Protein AF-A0A5N5SX66-F1 (afdb_monomer)

Radius of gyration: 13.54 Å; Cα contacts (8 Å, |Δi|>4): 116; chains: 1; bounding box: 33×29×36 Å

Sequence (108 aa):
LREGANLNLADKDGDTPLHEALRHHTLSQLRQLQDMQDVGKYYSQIQLLMGLGSQGVDKKSPASIACLLAAHGADLNIKNKKGQTPLDLCPDPNLCKTLNKCYKDKSM

Foldseek 3Di:
DDDPPPQCDQDPQGAGLLLVLLLLLVVQVVVVVPDHPDSVVVVVVSCVVSVVDDDDPPVCGSLNVNLVSLLVQRDQCRATNVRDGSLNSHPDPVSSVSSVVSNVVNVD

Mean predicted aligned error: 10.04 Å

Solvent-accessible surface area (backbone atoms only — not comparable to full-atom values): 6196 Å² total; per-residue (Å²): 139,76,89,78,81,65,52,68,51,53,51,98,63,32,41,24,62,48,30,51,30,23,44,46,35,43,52,46,53,58,31,62,76,73,59,83,77,69,63,66,67,55,49,52,47,53,35,54,77,67,66,64,76,68,92,70,94,62,88,72,45,41,66,51,56,33,32,48,41,15,48,73,64,30,67,65,76,54,53,22,75,86,70,43,28,29,58,74,43,40,81,44,70,68,53,47,51,48,29,55,47,32,36,51,64,62,76,104

Structure (mmCIF, N/CA/C/O backbone):
data_AF-A0A5N5SX66-F1
#
_entry.id   AF-A0A5N5SX66-F1
#
loop_
_atom_site.group_PDB
_atom_site.id
_atom_site.type_symbol
_atom_site.label_atom_id
_atom_site.label_alt_id
_atom_site.label_comp_id
_atom_site.label_asym_id
_atom_site.label_entity_id
_atom_site.label_seq_id
_atom_site.pdbx_PDB_ins_code
_atom_site.Cartn_x
_atom_site.Cartn_y
_atom_site.Cartn_z
_atom_site.occupancy
_atom_site.B_iso_or_equiv
_atom_site.auth_seq_id
_atom_site.auth_comp_id
_atom_site.auth_asym_id
_atom_site.auth_atom_id
_atom_site.pdbx_PDB_model_num
ATOM 1 N N . LEU A 1 1 ? 8.343 -12.971 -18.392 1.00 39.25 1 LEU A N 1
ATOM 2 C CA . LEU A 1 1 ? 7.465 -13.435 -17.287 1.00 39.25 1 LEU A CA 1
ATOM 3 C C . LEU A 1 1 ? 7.554 -12.377 -16.191 1.00 39.25 1 LEU A C 1
ATOM 5 O O . LEU A 1 1 ? 8.616 -12.252 -15.615 1.00 39.25 1 LEU A O 1
ATOM 9 N N . ARG A 1 2 ? 6.572 -11.523 -15.913 1.00 41.62 2 ARG A N 1
ATOM 10 C CA . ARG A 1 2 ? 5.119 -11.696 -15.956 1.00 41.62 2 ARG A CA 1
ATOM 11 C C . ARG A 1 2 ? 4.465 -10.379 -16.376 1.00 41.62 2 ARG A C 1
ATOM 13 O O . ARG A 1 2 ? 4.573 -9.383 -15.671 1.00 41.62 2 ARG A O 1
ATOM 20 N N . GLU A 1 3 ? 3.792 -10.407 -17.515 1.00 45.03 3 GLU A N 1
ATOM 21 C CA . GLU A 1 3 ? 2.790 -9.404 -17.846 1.00 45.03 3 GLU A CA 1
ATOM 22 C C . GLU A 1 3 ? 1.558 -9.626 -16.962 1.00 45.03 3 GLU A C 1
ATOM 24 O O . GLU A 1 3 ? 1.145 -10.769 -16.756 1.00 45.03 3 GLU A O 1
ATOM 29 N N . GLY A 1 4 ? 0.999 -8.545 -16.415 1.00 52.44 4 GLY A N 1
ATOM 30 C CA . GLY A 1 4 ? -0.276 -8.580 -15.694 1.00 52.44 4 GLY A CA 1
ATOM 31 C C . GLY A 1 4 ? -0.187 -8.771 -14.178 1.00 52.44 4 GLY A C 1
ATOM 32 O O . GLY A 1 4 ? -0.999 -9.500 -13.611 1.00 52.44 4 GLY A O 1
ATOM 33 N N . ALA A 1 5 ? 0.764 -8.126 -13.489 1.00 57.31 5 ALA A N 1
ATOM 34 C CA . ALA A 1 5 ? 0.652 -7.969 -12.037 1.00 57.31 5 ALA A CA 1
ATOM 35 C C . ALA A 1 5 ? -0.620 -7.161 -11.729 1.00 57.31 5 ALA A C 1
ATOM 37 O O . ALA A 1 5 ? -0.693 -5.964 -12.0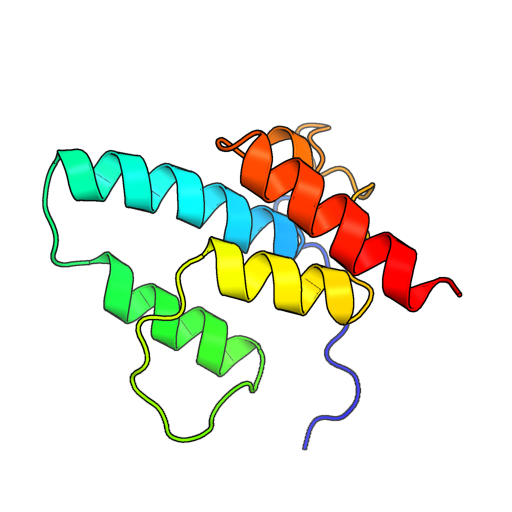00 1.00 57.31 5 ALA A O 1
ATOM 38 N N . ASN A 1 6 ? -1.651 -7.839 -11.227 1.00 67.75 6 ASN A N 1
ATOM 39 C CA . ASN A 1 6 ? -2.946 -7.229 -10.974 1.00 67.75 6 ASN A CA 1
ATOM 40 C C . ASN A 1 6 ? -2.856 -6.391 -9.687 1.00 67.75 6 ASN A C 1
ATOM 42 O O . ASN A 1 6 ? -2.860 -6.928 -8.580 1.00 67.75 6 ASN A O 1
ATOM 46 N N . LEU A 1 7 ? -2.712 -5.072 -9.843 1.00 71.38 7 LEU A N 1
ATOM 47 C CA . LEU A 1 7 ? -2.416 -4.127 -8.752 1.00 71.38 7 LEU A CA 1
ATOM 48 C C . LEU A 1 7 ? -3.562 -3.948 -7.748 1.00 71.38 7 LEU A C 1
ATOM 50 O O . LEU A 1 7 ? -3.378 -3.346 -6.693 1.00 71.38 7 LEU A O 1
ATOM 54 N N . ASN A 1 8 ? -4.724 -4.501 -8.081 1.00 77.38 8 ASN A N 1
ATOM 55 C CA . ASN A 1 8 ? -5.943 -4.471 -7.286 1.00 77.3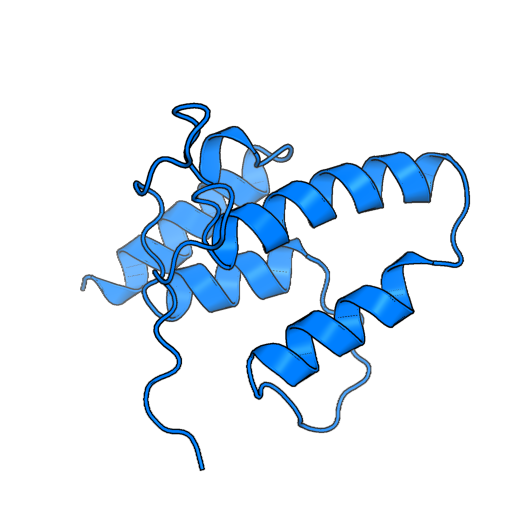8 8 ASN A CA 1
ATOM 56 C C . ASN A 1 8 ? -6.211 -5.796 -6.561 1.00 77.38 8 ASN A C 1
ATOM 58 O O . ASN A 1 8 ? -7.278 -5.966 -5.975 1.00 77.38 8 ASN A O 1
ATOM 62 N N . LEU A 1 9 ? -5.277 -6.754 -6.609 1.00 79.00 9 LEU A N 1
ATOM 63 C CA . LEU A 1 9 ? -5.407 -7.997 -5.854 1.00 79.00 9 LEU A CA 1
ATOM 64 C C . LEU A 1 9 ? -5.414 -7.694 -4.361 1.00 79.00 9 LEU A C 1
ATOM 66 O O . LEU A 1 9 ? -4.430 -7.208 -3.814 1.00 79.00 9 LEU A O 1
ATOM 70 N N . ALA A 1 10 ? -6.532 -8.000 -3.720 1.00 79.88 10 ALA A N 1
ATOM 71 C CA . ALA A 1 10 ? -6.652 -7.945 -2.280 1.00 79.88 10 ALA A CA 1
ATOM 72 C C . ALA A 1 10 ? -6.055 -9.215 -1.657 1.00 79.88 10 ALA A C 1
ATOM 74 O O . ALA A 1 10 ? -6.243 -10.322 -2.171 1.00 79.88 10 ALA A O 1
ATOM 75 N N . ASP A 1 11 ? -5.334 -9.057 -0.555 1.00 80.06 11 ASP A N 1
ATOM 76 C CA . ASP A 1 11 ? -4.789 -10.162 0.220 1.00 80.06 11 ASP A CA 1
ATOM 77 C C . ASP A 1 11 ? -5.838 -10.777 1.174 1.00 80.06 11 ASP A C 1
ATOM 79 O O . ASP A 1 11 ? -7.049 -10.547 1.068 1.00 80.06 11 ASP A O 1
ATOM 83 N N . LYS A 1 12 ? -5.381 -11.589 2.136 1.00 82.75 12 LYS A N 1
ATOM 84 C CA . LYS A 1 12 ? -6.257 -12.231 3.130 1.00 82.75 12 LYS A CA 1
ATOM 85 C C . LYS A 1 12 ? -6.988 -11.229 4.026 1.00 82.75 12 LYS A C 1
ATOM 87 O O . LYS A 1 12 ? -8.059 -11.570 4.533 1.00 82.75 12 LYS A O 1
ATOM 92 N N . ASP A 1 13 ? -6.457 -10.027 4.196 1.00 78.75 13 ASP A N 1
ATOM 93 C CA . ASP A 1 13 ? -7.014 -8.938 4.995 1.00 78.75 13 ASP A CA 1
ATOM 94 C C . ASP A 1 13 ? -7.819 -7.941 4.144 1.00 78.75 13 ASP A C 1
ATOM 96 O O . ASP A 1 13 ? -8.438 -7.006 4.660 1.00 78.75 13 ASP A O 1
ATOM 100 N N . GLY A 1 14 ? -7.912 -8.184 2.835 1.00 83.25 14 GLY A N 1
ATOM 101 C CA . GLY A 1 14 ? -8.544 -7.271 1.892 1.00 83.25 14 GLY A CA 1
ATOM 102 C C . GLY A 1 14 ? -7.626 -6.116 1.479 1.00 83.25 14 GLY A C 1
ATOM 103 O O . GLY A 1 14 ? -8.074 -5.211 0.780 1.00 83.25 14 GLY A O 1
ATOM 104 N N . ASP A 1 15 ? -6.369 -6.118 1.923 1.00 82.94 15 ASP A N 1
ATOM 105 C CA . ASP A 1 15 ? -5.399 -5.077 1.625 1.00 82.94 15 ASP A CA 1
ATOM 106 C C . ASP A 1 15 ? -4.850 -5.294 0.203 1.00 82.94 15 ASP A C 1
ATOM 108 O O . ASP A 1 15 ? -4.424 -6.383 -0.181 1.00 82.94 15 ASP A O 1
ATOM 112 N N . THR A 1 16 ? -4.895 -4.246 -0.617 1.00 86.75 16 THR A N 1
ATOM 113 C CA . THR A 1 16 ? -4.256 -4.229 -1.945 1.00 86.75 16 THR A CA 1
ATOM 114 C C . THR A 1 16 ? -2.763 -3.908 -1.816 1.00 86.75 16 THR A C 1
ATOM 116 O O . THR A 1 16 ? -2.350 -3.355 -0.792 1.00 86.75 16 THR A O 1
ATOM 119 N N . PRO A 1 17 ? -1.941 -4.128 -2.861 1.00 83.25 17 PRO A N 1
ATOM 120 C CA . PRO A 1 17 ? -0.551 -3.670 -2.895 1.00 83.25 17 PRO A CA 1
ATOM 121 C C . PRO A 1 17 ? -0.362 -2.217 -2.440 1.00 83.25 17 PRO A C 1
ATOM 123 O O . PRO A 1 17 ? 0.646 -1.877 -1.822 1.00 83.25 17 PRO A O 1
ATOM 126 N N . LEU A 1 18 ? -1.348 -1.358 -2.715 1.00 83.19 18 LEU A N 1
ATOM 127 C CA . LEU A 1 18 ? -1.314 0.041 -2.317 1.00 83.19 18 LEU A CA 1
ATOM 128 C C . LEU A 1 18 ? -1.624 0.265 -0.829 1.00 83.19 18 LEU A C 1
ATOM 130 O O . LEU A 1 18 ? -1.003 1.134 -0.215 1.00 83.19 18 LEU A O 1
ATOM 134 N N . HIS A 1 19 ? -2.533 -0.519 -0.239 1.00 86.69 19 HIS A N 1
ATOM 135 C CA . HIS A 1 19 ? -2.751 -0.504 1.212 1.00 86.69 19 HIS A CA 1
ATOM 136 C C . HIS A 1 19 ? -1.465 -0.873 1.945 1.00 86.69 19 HIS A C 1
ATOM 138 O O . HIS A 1 19 ? -1.071 -0.181 2.883 1.00 86.69 19 HIS A O 1
ATOM 144 N N . GLU A 1 20 ? -0.788 -1.920 1.474 1.00 82.12 20 GLU A N 1
ATOM 145 C CA . GLU A 1 20 ? 0.430 -2.421 2.102 1.00 82.12 20 GLU A CA 1
ATOM 146 C C . GLU A 1 20 ? 1.568 -1.400 1.972 1.00 82.12 20 GLU A C 1
ATOM 148 O O . GLU A 1 20 ? 2.204 -1.047 2.965 1.00 82.12 20 GLU A O 1
ATOM 153 N N . ALA A 1 21 ? 1.754 -0.798 0.790 1.00 80.88 21 ALA A N 1
ATOM 154 C CA . ALA A 1 21 ? 2.739 0.269 0.592 1.00 80.88 21 ALA A CA 1
ATOM 155 C C . ALA A 1 21 ? 2.538 1.457 1.558 1.00 80.88 21 ALA A C 1
ATOM 157 O O . ALA A 1 21 ? 3.509 1.956 2.133 1.00 80.88 21 ALA A O 1
ATOM 158 N N . LEU A 1 22 ? 1.291 1.891 1.771 1.00 82.88 22 LEU A N 1
ATOM 159 C CA . LEU A 1 22 ? 0.966 3.030 2.637 1.00 82.88 22 LEU A CA 1
ATOM 160 C C . LEU A 1 22 ? 1.026 2.688 4.123 1.00 82.88 22 LEU A C 1
ATOM 162 O O . LEU A 1 22 ? 1.611 3.444 4.899 1.00 82.88 22 LEU A O 1
ATOM 166 N N . ARG A 1 23 ? 0.534 1.511 4.516 1.00 81.00 23 ARG A N 1
ATOM 167 C CA . ARG A 1 23 ? 0.704 0.984 5.873 1.00 81.00 23 ARG A CA 1
ATOM 168 C C . ARG A 1 23 ? 2.179 0.916 6.243 1.00 81.00 23 ARG A C 1
ATOM 170 O O . ARG A 1 23 ? 2.568 1.365 7.321 1.00 81.00 23 ARG A O 1
ATOM 177 N N . HIS A 1 24 ? 3.010 0.403 5.341 1.00 74.75 24 HIS A N 1
ATOM 178 C CA . HIS A 1 24 ? 4.445 0.357 5.560 1.00 74.75 24 HIS A CA 1
ATOM 179 C C . HIS A 1 24 ? 5.089 1.729 5.561 1.00 74.75 24 HIS A C 1
ATOM 181 O O . HIS A 1 24 ? 6.025 1.904 6.327 1.00 74.75 24 HIS A O 1
ATOM 187 N N . HIS A 1 25 ? 4.623 2.697 4.771 1.00 76.38 25 HIS A N 1
ATOM 188 C CA . HIS A 1 25 ? 5.103 4.079 4.874 1.00 76.38 25 HIS A CA 1
ATOM 189 C C . HIS A 1 25 ? 4.945 4.614 6.289 1.00 76.38 25 HIS A C 1
ATOM 191 O O . HIS A 1 25 ? 5.910 5.080 6.889 1.00 76.38 25 HIS A O 1
ATOM 197 N N . THR A 1 26 ? 3.749 4.447 6.846 1.00 71.06 26 THR A N 1
ATOM 198 C CA . THR A 1 26 ? 3.415 4.878 8.202 1.00 71.06 26 THR A CA 1
ATOM 199 C C 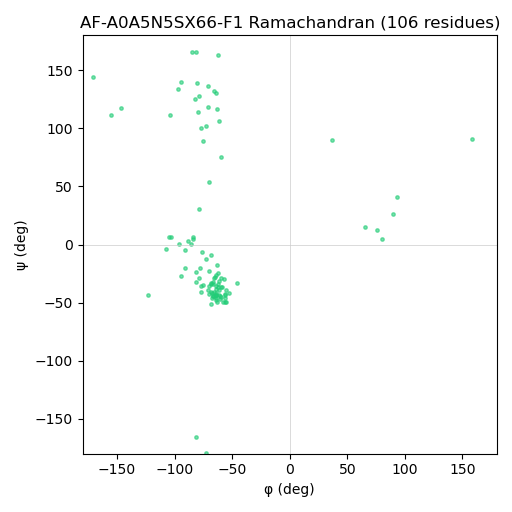. THR A 1 26 ? 4.252 4.143 9.241 1.00 71.06 26 THR A C 1
ATOM 201 O O . THR A 1 26 ? 4.889 4.773 10.081 1.00 71.06 26 THR A O 1
ATOM 204 N N . LEU A 1 27 ? 4.327 2.811 9.155 1.00 72.12 27 LEU A N 1
ATOM 205 C CA . LEU A 1 27 ? 5.139 2.007 10.072 1.00 72.12 27 LEU A CA 1
ATOM 206 C C . LEU A 1 27 ? 6.633 2.308 9.944 1.00 72.12 27 LEU A C 1
ATOM 208 O O . LEU A 1 27 ? 7.337 2.302 10.946 1.00 72.12 27 LEU A O 1
ATOM 212 N N . SER A 1 28 ? 7.117 2.579 8.734 1.00 70.25 28 SER A N 1
ATOM 213 C CA . SER A 1 28 ? 8.515 2.919 8.479 1.00 70.25 28 SER A CA 1
ATOM 214 C C . SER A 1 28 ? 8.841 4.302 9.005 1.00 70.25 28 SER A C 1
ATOM 216 O O . SER A 1 28 ? 9.902 4.453 9.582 1.00 70.25 28 SER A O 1
ATOM 218 N N . GLN A 1 29 ? 7.955 5.294 8.877 1.00 65.94 29 GLN A N 1
ATOM 219 C CA . GLN A 1 29 ? 8.162 6.600 9.507 1.00 65.94 29 GLN A CA 1
ATOM 220 C C . GLN A 1 29 ? 8.165 6.503 11.031 1.00 65.94 29 GLN A C 1
ATOM 222 O O . GLN A 1 29 ? 9.077 7.017 11.673 1.00 65.94 29 GLN A O 1
ATOM 227 N N . LEU A 1 30 ? 7.200 5.781 11.608 1.00 65.00 30 LEU A N 1
ATOM 228 C CA . LEU A 1 30 ? 7.145 5.540 13.051 1.00 65.00 30 LEU A CA 1
ATOM 229 C C . LEU A 1 30 ? 8.380 4.778 13.550 1.00 65.00 30 LEU A C 1
ATOM 231 O O . LEU A 1 30 ? 8.916 5.106 14.603 1.00 65.00 30 LEU A O 1
ATOM 235 N N . ARG A 1 31 ? 8.873 3.800 12.779 1.00 62.25 31 ARG A N 1
ATOM 236 C CA . ARG A 1 31 ? 10.113 3.082 13.098 1.00 62.25 31 ARG A CA 1
ATOM 237 C C . ARG A 1 31 ? 11.363 3.897 12.820 1.00 62.25 31 ARG A C 1
ATOM 239 O O . ARG A 1 31 ? 12.286 3.789 13.598 1.00 62.25 31 ARG A O 1
ATOM 246 N N . GLN A 1 32 ? 11.426 4.745 11.798 1.00 58.06 32 GLN A N 1
ATOM 247 C CA . GLN A 1 32 ? 12.573 5.640 11.595 1.00 58.06 32 GLN A CA 1
ATOM 248 C C . GLN A 1 32 ? 12.721 6.647 12.736 1.00 58.06 32 GLN A C 1
ATOM 250 O O . GLN A 1 32 ? 13.835 7.070 13.027 1.00 58.06 32 GLN A O 1
ATOM 255 N N . LEU A 1 33 ? 11.621 6.973 13.416 1.00 57.53 33 LEU A N 1
ATOM 256 C CA . LEU A 1 33 ? 11.638 7.720 14.670 1.00 57.53 33 LEU A CA 1
ATOM 257 C C . LEU A 1 33 ? 12.143 6.886 15.871 1.00 57.53 33 LEU A C 1
ATOM 259 O O . LEU A 1 33 ? 12.416 7.477 16.912 1.00 57.53 33 LEU A O 1
ATOM 263 N N . GL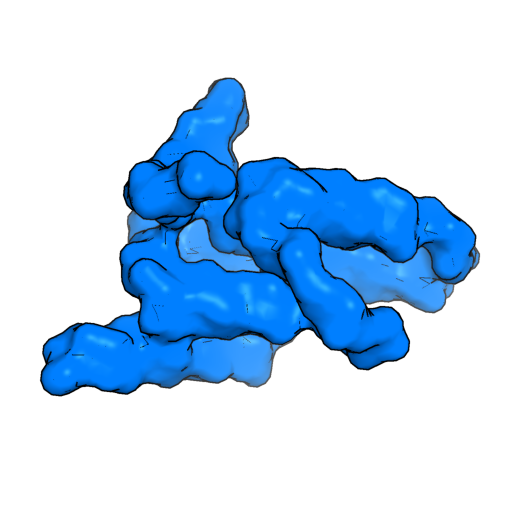N A 1 34 ? 12.274 5.554 15.758 1.00 53.88 34 GLN A N 1
ATOM 264 C CA . GLN A 1 34 ? 12.610 4.638 16.864 1.00 53.88 3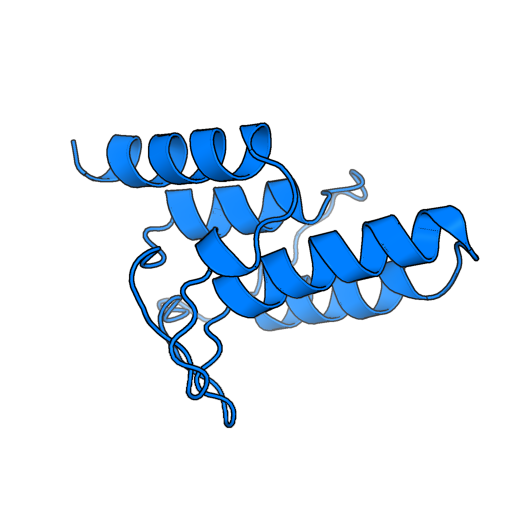4 GLN A CA 1
ATOM 265 C C . GLN A 1 34 ? 13.866 3.753 16.663 1.00 53.88 34 GLN A C 1
ATOM 267 O O . GLN A 1 34 ? 14.626 3.638 17.613 1.00 53.88 34 GLN A O 1
ATOM 272 N N . ASP A 1 35 ? 14.117 3.135 15.501 1.00 52.25 35 ASP A N 1
ATOM 273 C CA . ASP A 1 35 ? 15.335 2.373 15.151 1.00 52.25 35 ASP A CA 1
ATOM 274 C C . ASP A 1 35 ? 15.347 1.993 13.641 1.00 52.25 35 ASP A C 1
ATOM 276 O O . ASP A 1 35 ? 14.303 1.713 13.044 1.00 52.25 35 ASP A O 1
ATOM 280 N N . MET A 1 36 ? 16.516 1.985 12.988 1.00 49.62 36 MET A N 1
ATOM 281 C CA . MET A 1 36 ? 16.662 2.141 11.528 1.00 49.62 36 MET A CA 1
ATOM 282 C C . MET A 1 36 ? 16.992 0.862 10.716 1.00 49.62 36 MET A C 1
ATOM 284 O O . MET A 1 36 ? 17.240 0.983 9.516 1.00 49.62 36 MET A O 1
ATOM 288 N N . GLN A 1 37 ? 17.012 -0.354 11.283 1.00 52.41 37 GLN A N 1
ATOM 289 C CA . GLN A 1 37 ? 17.596 -1.520 10.573 1.00 52.41 37 GLN A CA 1
ATOM 290 C C . GLN A 1 37 ? 16.655 -2.435 9.755 1.00 52.41 37 GLN A C 1
ATOM 292 O O . GLN A 1 37 ? 17.109 -3.012 8.767 1.00 52.41 37 GLN A O 1
ATOM 297 N N . ASP A 1 38 ? 15.362 -2.566 10.070 1.00 54.41 38 ASP A N 1
ATOM 298 C CA . ASP A 1 38 ? 14.540 -3.658 9.488 1.00 54.41 38 ASP A CA 1
ATOM 299 C C . ASP A 1 38 ? 13.797 -3.321 8.176 1.00 54.41 38 ASP A C 1
ATOM 301 O O . ASP A 1 38 ? 13.414 -4.202 7.404 1.00 54.41 38 ASP A O 1
ATOM 305 N N . VAL A 1 39 ? 13.599 -2.035 7.876 1.00 52.69 39 VAL A N 1
ATOM 306 C CA . VAL A 1 39 ? 12.701 -1.593 6.788 1.00 52.69 39 VAL A CA 1
ATO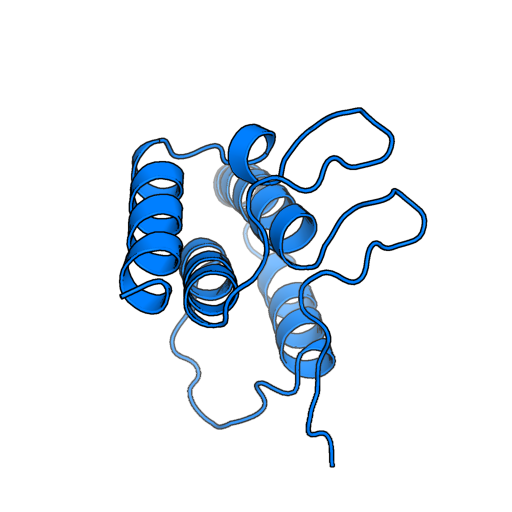M 307 C C . VAL A 1 39 ? 13.219 -1.984 5.395 1.00 52.69 39 VAL A C 1
ATOM 309 O O . VAL A 1 39 ? 12.433 -2.319 4.506 1.00 52.69 39 VAL A O 1
ATOM 312 N N . GLY A 1 40 ? 14.540 -1.991 5.193 1.00 55.22 40 GLY A N 1
ATOM 313 C CA . GLY A 1 40 ? 15.149 -2.227 3.877 1.00 55.22 40 GLY A CA 1
ATOM 314 C C . GLY A 1 40 ? 14.926 -3.640 3.329 1.00 55.22 40 GLY A C 1
ATOM 315 O O . GLY A 1 40 ? 14.779 -3.819 2.120 1.00 55.22 40 GLY A O 1
ATOM 316 N N . LYS A 1 41 ? 14.852 -4.641 4.212 1.00 57.28 41 LYS A N 1
ATOM 317 C CA . LYS A 1 41 ? 14.739 -6.056 3.830 1.00 57.28 41 LYS A CA 1
ATOM 318 C C . LYS A 1 41 ? 13.318 -6.442 3.414 1.00 57.28 41 LYS A C 1
ATOM 320 O O . LYS A 1 41 ? 13.128 -7.327 2.588 1.00 57.28 41 LYS A O 1
ATOM 325 N N . TYR A 1 42 ? 12.315 -5.761 3.965 1.00 56.91 42 TYR A N 1
ATOM 326 C CA . TYR A 1 42 ? 10.924 -5.944 3.553 1.00 56.91 42 TYR A CA 1
ATOM 327 C C . TYR A 1 42 ? 10.607 -5.138 2.285 1.00 56.91 42 TYR A C 1
ATOM 329 O O . TYR A 1 42 ? 9.857 -5.591 1.423 1.00 56.91 42 TYR A O 1
ATOM 337 N N . TYR A 1 43 ? 11.264 -3.982 2.116 1.00 60.84 43 TYR A N 1
ATOM 338 C CA . TYR A 1 43 ? 11.218 -3.194 0.882 1.00 60.84 43 TYR A CA 1
ATOM 339 C C . TYR A 1 43 ? 11.655 -3.992 -0.335 1.00 60.84 43 TYR A C 1
ATOM 341 O O . TYR A 1 43 ? 10.945 -4.041 -1.340 1.00 60.84 43 TYR A O 1
ATOM 349 N N . SER A 1 44 ? 12.802 -4.660 -0.222 1.00 57.91 44 SER A N 1
ATOM 350 C CA . SER A 1 44 ? 13.300 -5.524 -1.285 1.00 57.91 44 SER A CA 1
ATOM 351 C C . SER A 1 44 ? 12.346 -6.685 -1.565 1.00 57.91 44 SER A C 1
ATOM 353 O O . SER A 1 44 ? 12.179 -7.049 -2.725 1.00 57.91 44 SER A O 1
ATOM 355 N N . GLN A 1 45 ? 11.652 -7.212 -0.551 1.00 61.81 45 GLN A N 1
ATOM 356 C CA . GLN A 1 45 ? 10.654 -8.268 -0.726 1.00 61.81 45 GLN A CA 1
ATOM 357 C C . GLN A 1 45 ? 9.421 -7.791 -1.507 1.00 61.81 45 GLN A C 1
ATOM 359 O O . GLN A 1 45 ? 8.985 -8.494 -2.414 1.00 61.81 45 GLN A O 1
ATOM 364 N N . ILE A 1 46 ? 8.875 -6.605 -1.213 1.00 60.12 46 ILE A N 1
ATOM 365 C CA . ILE A 1 46 ? 7.761 -6.027 -1.992 1.00 60.12 46 ILE A CA 1
ATOM 366 C C . ILE A 1 46 ? 8.216 -5.746 -3.428 1.00 60.12 46 ILE A C 1
ATOM 368 O O . ILE A 1 46 ? 7.509 -6.055 -4.383 1.00 60.12 46 ILE A O 1
ATOM 372 N N . GLN A 1 47 ? 9.426 -5.220 -3.602 1.00 60.53 47 GLN A N 1
ATOM 373 C CA . GLN A 1 47 ? 9.996 -4.929 -4.917 1.00 60.53 47 GLN A CA 1
ATOM 374 C C . GL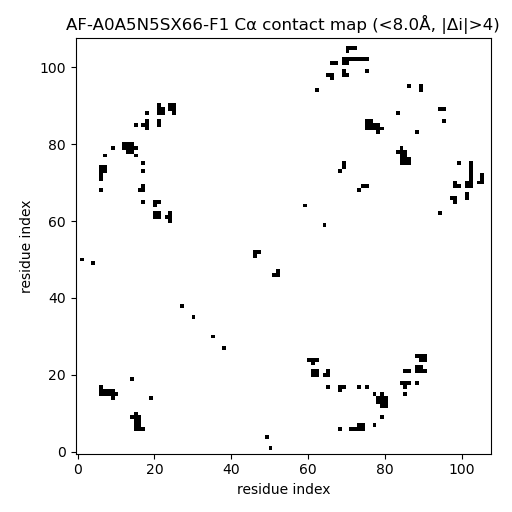N A 1 47 ? 10.199 -6.205 -5.752 1.00 60.53 47 GLN A C 1
ATOM 376 O O . GLN A 1 47 ? 9.908 -6.216 -6.950 1.00 60.53 47 GLN A O 1
ATOM 381 N N . LEU A 1 48 ? 10.612 -7.295 -5.097 1.00 59.31 48 LEU A N 1
ATOM 382 C CA . LEU A 1 48 ? 10.718 -8.631 -5.679 1.00 59.31 48 LEU A CA 1
ATOM 383 C C . LEU A 1 48 ? 9.338 -9.215 -6.018 1.00 59.31 48 LEU A C 1
ATOM 385 O O . LEU A 1 48 ? 9.140 -9.709 -7.126 1.00 59.31 48 LEU A O 1
ATOM 389 N N . LEU A 1 49 ? 8.371 -9.120 -5.097 1.00 56.31 49 LEU A N 1
ATOM 390 C CA . LEU A 1 49 ? 6.985 -9.565 -5.296 1.00 56.31 49 LEU A CA 1
ATOM 391 C C . LEU A 1 49 ? 6.320 -8.851 -6.480 1.00 56.31 49 LEU A C 1
ATOM 393 O O . LEU A 1 49 ? 5.571 -9.475 -7.228 1.00 56.31 49 LEU A O 1
ATOM 397 N N . MET A 1 50 ? 6.627 -7.567 -6.677 1.00 56.16 50 MET A N 1
ATOM 398 C CA . MET A 1 50 ? 6.076 -6.753 -7.762 1.00 56.16 50 MET A CA 1
ATOM 399 C C . MET A 1 50 ? 6.881 -6.823 -9.068 1.00 56.16 50 MET A C 1
ATOM 401 O O . MET A 1 50 ? 6.541 -6.133 -10.026 1.00 56.16 50 MET A O 1
ATOM 405 N N . GLY A 1 51 ? 7.939 -7.640 -9.141 1.00 52.53 51 GLY A N 1
ATOM 406 C CA . GLY A 1 51 ? 8.741 -7.799 -10.359 1.00 52.53 51 GLY A CA 1
ATOM 407 C C . GLY A 1 51 ? 9.497 -6.535 -10.788 1.00 52.53 51 GLY A C 1
ATOM 408 O O . GLY A 1 51 ? 10.012 -6.482 -11.900 1.00 52.53 51 GLY A O 1
ATOM 409 N N . LEU A 1 52 ? 9.623 -5.538 -9.905 1.00 55.69 52 LEU A N 1
ATOM 410 C CA . LEU A 1 52 ? 10.374 -4.290 -10.111 1.00 55.69 52 LEU A CA 1
ATOM 411 C C . LEU A 1 52 ? 11.887 -4.500 -9.918 1.00 55.69 52 LEU A C 1
ATOM 413 O O . LEU A 1 52 ? 12.613 -3.607 -9.480 1.00 55.69 52 LEU A O 1
ATOM 417 N N . GLY A 1 53 ? 12.367 -5.706 -10.219 1.00 51.12 53 GLY A N 1
ATOM 418 C CA . GLY A 1 53 ? 13.766 -6.082 -10.119 1.00 51.12 53 GLY A CA 1
ATOM 419 C C . GLY A 1 53 ? 14.564 -5.486 -11.269 1.00 51.12 53 GLY A C 1
ATOM 420 O O . GLY A 1 53 ? 14.728 -6.127 -12.302 1.00 51.12 53 GLY A O 1
ATOM 421 N N . SER A 1 54 ? 15.078 -4.269 -11.099 1.00 41.25 54 SER A N 1
ATOM 422 C CA . SER A 1 54 ? 16.214 -3.769 -11.879 1.00 41.25 54 SER A CA 1
ATOM 423 C C . SER A 1 54 ? 16.964 -2.668 -11.132 1.00 41.25 54 SER A C 1
ATOM 425 O O . SER A 1 54 ? 16.450 -1.573 -10.933 1.00 41.25 54 SER A O 1
ATOM 427 N N . GLN A 1 55 ? 18.188 -3.028 -10.727 1.00 39.94 55 GLN A N 1
ATOM 428 C CA . GLN A 1 55 ? 19.418 -2.227 -10.756 1.00 39.94 55 GLN A CA 1
ATOM 429 C C . GLN A 1 55 ? 19.243 -0.729 -10.463 1.00 39.94 55 GLN A C 1
ATOM 431 O O . GLN A 1 55 ? 19.079 0.082 -11.367 1.00 39.94 55 GLN A O 1
ATOM 436 N N . GLY A 1 56 ? 19.346 -0.363 -9.190 1.00 40.66 56 GLY A N 1
ATOM 437 C CA . GLY A 1 56 ? 19.378 1.032 -8.769 1.00 40.66 56 GLY A CA 1
ATOM 438 C C . GLY A 1 56 ? 18.963 1.132 -7.320 1.00 40.66 56 GLY A C 1
ATOM 439 O O . GLY A 1 56 ? 17.781 1.229 -7.006 1.00 40.66 56 GLY A O 1
ATOM 440 N N . VAL A 1 57 ? 19.944 1.058 -6.423 1.00 38.19 57 VAL A N 1
ATOM 441 C CA . VAL A 1 57 ? 19.797 1.364 -4.995 1.00 38.19 57 VAL A CA 1
ATOM 442 C C . VAL A 1 57 ? 19.599 2.870 -4.797 1.00 38.19 57 VAL A C 1
ATOM 444 O O . VAL A 1 57 ? 20.303 3.520 -4.032 1.00 38.19 57 VAL A O 1
ATOM 447 N N . ASP A 1 58 ? 18.619 3.442 -5.480 1.00 41.25 58 ASP A N 1
ATOM 448 C CA . ASP A 1 58 ? 18.039 4.706 -5.073 1.00 41.25 58 ASP A CA 1
ATOM 449 C C . ASP A 1 58 ? 17.035 4.331 -3.994 1.00 41.25 58 ASP A C 1
ATOM 451 O O . ASP A 1 58 ? 16.185 3.466 -4.203 1.00 41.25 58 ASP A O 1
ATOM 455 N N . LYS A 1 59 ? 17.159 4.933 -2.814 1.00 47.53 59 LYS A N 1
ATOM 456 C CA . LYS A 1 59 ? 16.267 4.750 -1.665 1.00 47.53 59 LYS A CA 1
ATOM 457 C C . LYS A 1 59 ? 14.832 5.146 -2.050 1.00 47.53 59 LYS A C 1
ATOM 459 O O . LYS A 1 59 ? 14.373 6.232 -1.709 1.00 47.53 59 LYS A O 1
ATOM 464 N N . LYS A 1 60 ? 14.128 4.307 -2.812 1.00 55.44 60 LYS A N 1
ATOM 465 C CA . LYS A 1 60 ? 12.750 4.546 -3.238 1.00 55.44 60 LYS A CA 1
ATOM 466 C C . LYS A 1 60 ? 11.890 4.336 -2.012 1.00 55.44 60 LYS A C 1
ATOM 468 O O . LYS A 1 60 ? 11.679 3.212 -1.567 1.00 55.44 60 LYS A O 1
ATOM 473 N N . SER A 1 61 ? 11.490 5.453 -1.423 1.00 66.19 61 SER A N 1
ATOM 474 C CA . SER A 1 61 ? 10.668 5.479 -0.231 1.00 66.19 61 SER A CA 1
ATOM 475 C C . SER A 1 61 ? 9.310 4.826 -0.513 1.00 66.19 61 SER A C 1
ATOM 477 O O . SER A 1 61 ? 8.898 4.690 -1.672 1.00 66.19 61 SER A O 1
ATOM 479 N N . PRO A 1 62 ? 8.569 4.454 0.533 1.00 66.62 62 PRO A N 1
ATOM 480 C CA . PRO A 1 62 ? 7.221 3.929 0.368 1.00 66.62 62 PRO A CA 1
ATOM 481 C C . PRO A 1 62 ? 6.248 4.826 -0.372 1.00 66.62 62 PRO A C 1
ATOM 483 O O . PRO A 1 62 ? 5.409 4.341 -1.131 1.00 66.62 62 PRO A O 1
ATOM 486 N N . ALA A 1 63 ? 6.456 6.133 -0.267 1.00 70.12 63 ALA A N 1
ATOM 487 C CA . ALA A 1 63 ? 5.802 7.118 -1.106 1.00 70.12 63 ALA A CA 1
ATOM 488 C C . ALA A 1 63 ? 6.028 6.877 -2.612 1.00 70.12 63 ALA A C 1
ATOM 490 O O . ALA A 1 63 ? 5.089 6.968 -3.403 1.00 70.12 63 ALA A O 1
ATOM 491 N N . SER A 1 64 ? 7.255 6.543 -3.023 1.00 74.00 64 SER A N 1
ATOM 492 C CA . SER A 1 64 ? 7.589 6.277 -4.426 1.00 74.00 64 SER A CA 1
ATOM 493 C C . SER A 1 64 ? 6.918 5.008 -4.948 1.00 74.00 64 SER A C 1
ATOM 495 O O . SER A 1 64 ? 6.401 5.020 -6.062 1.00 74.00 64 SER A O 1
ATOM 497 N N . ILE A 1 65 ? 6.884 3.932 -4.150 1.00 74.75 65 ILE A N 1
ATOM 498 C CA . ILE A 1 65 ? 6.175 2.698 -4.532 1.00 74.75 65 ILE A CA 1
ATOM 499 C C . ILE A 1 65 ? 4.677 2.972 -4.663 1.00 74.75 65 ILE A C 1
ATOM 501 O O . ILE A 1 65 ? 4.068 2.562 -5.649 1.00 74.75 65 ILE A O 1
ATOM 505 N N . ALA A 1 66 ? 4.097 3.714 -3.719 1.00 78.69 66 ALA A N 1
ATOM 506 C CA . ALA A 1 66 ? 2.689 4.066 -3.769 1.00 78.69 66 ALA A CA 1
ATOM 507 C C . ALA A 1 66 ? 2.345 4.905 -5.017 1.00 78.69 66 ALA A C 1
ATOM 509 O O . ALA A 1 66 ? 1.355 4.605 -5.683 1.00 78.69 66 ALA A O 1
ATOM 510 N N . CYS A 1 67 ? 3.160 5.904 -5.399 1.00 78.62 67 CYS A N 1
ATOM 511 C CA . CYS A 1 67 ? 2.881 6.660 -6.633 1.00 78.62 67 CYS A CA 1
ATOM 512 C C . CYS A 1 67 ? 3.079 5.821 -7.882 1.00 78.62 67 CYS A C 1
ATOM 514 O O . CYS A 1 67 ? 2.335 6.009 -8.834 1.00 78.62 67 CYS A O 1
ATOM 516 N N . LEU A 1 68 ? 4.027 4.882 -7.882 1.00 76.38 68 LEU A N 1
ATOM 517 C CA . LEU A 1 68 ? 4.198 3.971 -9.005 1.00 76.38 68 LEU A CA 1
ATOM 518 C C . LEU A 1 68 ? 2.969 3.066 -9.155 1.00 76.38 68 LEU A C 1
ATOM 520 O O . LEU A 1 68 ? 2.430 2.945 -10.245 1.00 76.38 68 LEU A O 1
ATOM 524 N N . LEU A 1 69 ? 2.449 2.518 -8.059 1.00 78.38 69 LEU A N 1
ATOM 525 C CA . LEU A 1 69 ? 1.195 1.763 -8.058 1.00 78.38 69 LEU A CA 1
ATOM 526 C C . LEU A 1 69 ? 0.019 2.602 -8.578 1.00 78.38 69 LEU A C 1
ATOM 528 O O . LEU A 1 69 ? -0.685 2.167 -9.488 1.00 78.38 69 LEU A O 1
ATOM 532 N N . ALA A 1 70 ? -0.158 3.820 -8.060 1.00 82.12 70 ALA A N 1
ATOM 533 C CA . ALA A 1 70 ? -1.208 4.733 -8.511 1.00 82.12 70 ALA A CA 1
ATOM 534 C C . ALA A 1 70 ? -1.060 5.095 -10.002 1.00 82.12 70 ALA A C 1
ATOM 536 O O . ALA A 1 70 ? -2.030 5.019 -10.751 1.00 82.12 70 ALA A O 1
ATOM 537 N N . ALA A 1 71 ? 0.159 5.404 -10.453 1.00 78.25 71 ALA A N 1
ATOM 538 C CA . ALA A 1 71 ? 0.477 5.702 -11.850 1.00 78.25 71 ALA A CA 1
ATOM 539 C C . ALA A 1 71 ? 0.292 4.485 -12.763 1.00 78.25 71 ALA A C 1
ATOM 541 O O . ALA A 1 71 ? -0.042 4.629 -13.932 1.00 78.25 71 ALA A O 1
ATOM 542 N N . HIS A 1 72 ? 0.460 3.268 -12.247 1.00 76.50 72 HIS A N 1
ATOM 543 C CA . HIS A 1 72 ? 0.145 2.046 -12.975 1.00 76.50 72 HIS A CA 1
ATOM 544 C C . HIS A 1 72 ? -1.341 1.652 -12.888 1.00 76.50 72 HIS A C 1
ATOM 546 O O . HIS A 1 72 ? -1.732 0.664 -13.511 1.00 76.50 72 HIS A O 1
ATOM 552 N N . GLY A 1 73 ? -2.204 2.463 -12.271 1.00 77.00 73 GLY A N 1
ATOM 553 C CA . GLY A 1 73 ? -3.657 2.263 -12.254 1.00 77.00 73 GLY A CA 1
ATOM 554 C C . GLY A 1 73 ? -4.161 1.418 -11.086 1.00 77.00 73 GLY A C 1
ATOM 555 O O . GLY A 1 73 ? -5.198 0.778 -11.215 1.00 77.00 73 GLY A O 1
ATOM 556 N N . ALA A 1 74 ? -3.435 1.386 -9.967 1.00 82.62 74 ALA A N 1
ATOM 557 C CA . ALA A 1 74 ? -3.965 0.832 -8.727 1.00 82.62 74 ALA A CA 1
ATOM 558 C C . ALA A 1 74 ? -5.154 1.672 -8.239 1.00 82.62 74 ALA A C 1
ATOM 560 O O . ALA A 1 74 ? -5.055 2.896 -8.120 1.00 82.62 74 ALA A O 1
ATOM 561 N N . ASP A 1 75 ? -6.260 1.009 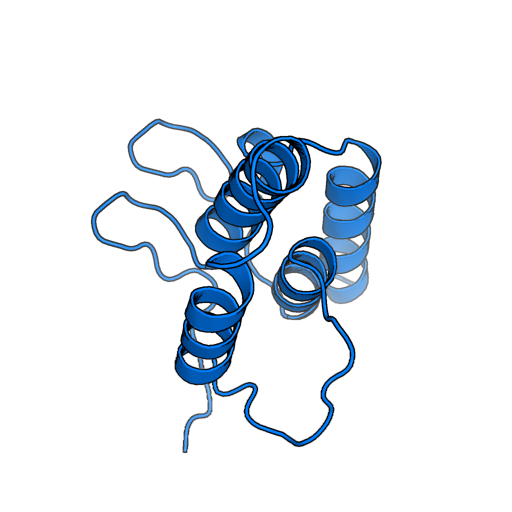-7.916 1.00 84.62 75 ASP A N 1
ATOM 562 C CA . ASP A 1 75 ? -7.464 1.659 -7.422 1.00 84.62 75 ASP A CA 1
ATOM 563 C C . ASP A 1 75 ? -7.258 2.196 -6.004 1.00 84.62 75 ASP A C 1
ATOM 565 O O . ASP A 1 75 ? -7.068 1.455 -5.035 1.00 84.62 75 ASP A O 1
ATOM 569 N N . LEU A 1 76 ? -7.381 3.518 -5.877 1.00 84.69 76 LEU A N 1
ATOM 570 C CA . LEU A 1 76 ? -7.313 4.231 -4.598 1.00 84.69 76 LEU A CA 1
ATOM 571 C C . LEU A 1 76 ? -8.598 4.095 -3.763 1.00 84.69 76 LEU A C 1
ATOM 573 O O . LEU A 1 76 ? -8.641 4.576 -2.636 1.00 84.69 76 LEU A O 1
ATOM 577 N N . ASN A 1 77 ? -9.647 3.486 -4.323 1.00 85.56 77 ASN A N 1
ATOM 578 C CA . ASN A 1 77 ? -10.984 3.416 -3.724 1.00 85.56 77 ASN A CA 1
ATOM 579 C C . ASN A 1 77 ? -11.346 2.026 -3.183 1.00 85.56 77 ASN A C 1
ATOM 581 O O . ASN A 1 77 ? -12.426 1.859 -2.613 1.00 85.56 77 ASN A O 1
ATOM 585 N N . ILE A 1 78 ? -10.483 1.022 -3.368 1.00 85.31 78 ILE A N 1
ATOM 586 C CA . ILE A 1 78 ? -10.735 -0.321 -2.833 1.00 85.31 78 ILE A CA 1
ATOM 587 C C . ILE A 1 78 ? -10.717 -0.244 -1.314 1.00 85.31 78 ILE A C 1
ATOM 589 O O . ILE A 1 78 ? -9.796 0.322 -0.743 1.00 85.31 78 ILE A O 1
ATOM 593 N N . LYS A 1 79 ? -11.721 -0.821 -0.660 1.00 88.50 79 LYS A N 1
ATOM 594 C CA . LYS A 1 79 ? -11.755 -0.925 0.797 1.00 88.50 79 LYS A CA 1
ATOM 595 C C . LYS A 1 79 ? -11.259 -2.295 1.230 1.00 88.50 79 LYS A C 1
ATOM 597 O O . LYS A 1 79 ? -11.710 -3.305 0.689 1.00 88.50 79 LYS A O 1
ATOM 602 N N . ASN A 1 80 ? -10.385 -2.326 2.227 1.00 86.25 80 ASN A N 1
ATOM 603 C CA . ASN A 1 80 ? -9.995 -3.565 2.887 1.00 86.25 80 ASN A CA 1
ATOM 604 C C . ASN A 1 80 ? -11.115 -4.112 3.792 1.00 86.25 80 ASN A C 1
ATOM 606 O O . ASN A 1 80 ? -12.184 -3.508 3.930 1.00 86.25 80 ASN A O 1
ATOM 610 N N . LYS A 1 81 ? -10.875 -5.245 4.469 1.00 88.94 81 LYS A N 1
ATOM 611 C CA . LYS A 1 81 ? -11.864 -5.842 5.390 1.00 88.94 81 LYS A CA 1
ATOM 612 C C . LYS A 1 81 ? -12.208 -4.960 6.592 1.00 88.94 81 LYS A C 1
ATOM 614 O O . LYS A 1 81 ? -13.237 -5.179 7.223 1.00 88.94 81 LYS A O 1
ATOM 619 N N . LYS A 1 82 ? -11.377 -3.962 6.906 1.00 85.19 82 LYS A N 1
ATOM 620 C CA . LYS A 1 82 ? -11.646 -2.947 7.937 1.00 85.19 82 LYS A CA 1
ATOM 621 C C . LYS A 1 82 ? -12.456 -1.760 7.401 1.00 85.19 82 LYS A C 1
ATOM 623 O O . LYS A 1 82 ? -12.735 -0.833 8.153 1.00 85.19 82 LYS A O 1
ATOM 628 N N . GLY A 1 83 ? -12.826 -1.766 6.119 1.00 86.50 83 GLY A N 1
ATOM 629 C CA . GLY A 1 83 ? -13.548 -0.674 5.471 1.00 86.50 83 GLY A CA 1
ATOM 630 C C . GLY A 1 83 ? -12.678 0.543 5.143 1.00 86.50 83 GLY A C 1
ATOM 631 O O . GLY A 1 83 ? -13.230 1.590 4.810 1.00 86.50 83 GLY A O 1
ATOM 632 N N . GLN A 1 84 ? -11.353 0.414 5.235 1.00 88.12 84 GLN A N 1
ATOM 633 C CA . GLN A 1 84 ? -10.387 1.485 4.989 1.00 88.12 84 GLN A CA 1
ATOM 634 C C . GLN A 1 84 ? -9.905 1.424 3.544 1.00 88.12 84 GLN A C 1
ATOM 636 O O . GLN A 1 84 ? -9.664 0.335 3.033 1.00 88.12 84 GLN A O 1
ATOM 641 N N . THR A 1 85 ? -9.757 2.576 2.902 1.00 89.19 85 THR A N 1
ATOM 642 C CA . THR A 1 85 ? -9.104 2.719 1.597 1.00 89.19 85 THR A CA 1
ATOM 643 C C . THR A 1 85 ? -7.584 2.848 1.759 1.00 89.19 85 THR A C 1
ATOM 645 O O . THR A 1 85 ? -7.110 3.163 2.856 1.00 89.19 85 THR A O 1
ATOM 648 N N . PRO A 1 86 ? -6.776 2.694 0.691 1.00 83.88 86 PRO A N 1
ATOM 649 C CA . PRO A 1 86 ? -5.346 2.964 0.761 1.00 83.88 86 PRO A CA 1
ATOM 650 C C . PRO A 1 86 ? -5.077 4.386 1.262 1.00 83.88 86 PRO A C 1
ATOM 652 O O . PRO A 1 86 ? -4.192 4.595 2.086 1.00 83.88 86 PRO A O 1
ATOM 655 N N . LEU A 1 87 ? -5.883 5.359 0.823 1.00 85.62 87 LEU A N 1
ATOM 656 C CA . LEU A 1 87 ? -5.772 6.754 1.247 1.00 85.62 87 LEU A CA 1
ATOM 657 C C . LEU A 1 87 ? -6.077 6.952 2.739 1.00 85.62 87 LEU A C 1
ATOM 659 O O . LEU A 1 87 ? -5.487 7.842 3.339 1.00 85.62 87 LEU A O 1
ATOM 663 N N . ASP A 1 88 ? -6.911 6.112 3.358 1.00 86.50 88 ASP A N 1
ATOM 664 C CA . ASP A 1 88 ? -7.134 6.146 4.813 1.00 86.50 88 ASP A CA 1
ATOM 665 C C . ASP A 1 88 ? -5.905 5.668 5.606 1.00 86.50 88 ASP A C 1
ATOM 667 O O . ASP A 1 88 ? -5.746 6.007 6.777 1.00 86.50 88 ASP A O 1
ATOM 671 N N . LEU A 1 89 ? -5.020 4.882 4.982 1.00 82.06 89 LEU A N 1
ATOM 672 C CA . LEU A 1 89 ? -3.756 4.424 5.573 1.00 82.06 89 LEU A CA 1
ATOM 673 C C . LEU A 1 89 ? -2.581 5.368 5.273 1.00 82.06 89 LEU A C 1
ATOM 675 O O . LEU A 1 89 ? -1.473 5.146 5.766 1.00 82.06 89 LEU A O 1
ATOM 679 N N . CYS A 1 90 ? -2.811 6.397 4.456 1.00 81.56 90 CYS A N 1
ATOM 680 C CA . CYS A 1 90 ? -1.818 7.374 4.040 1.00 81.56 90 CYS A CA 1
ATOM 681 C C . CYS A 1 90 ? -1.610 8.426 5.149 1.00 81.56 90 CYS A C 1
ATOM 683 O O . CYS A 1 90 ? -2.521 9.204 5.430 1.00 81.56 90 CYS A O 1
ATOM 685 N N . PRO A 1 91 ? -0.422 8.494 5.775 1.00 72.25 91 PRO A N 1
ATOM 686 C CA . PRO A 1 91 ? -0.175 9.395 6.901 1.00 72.25 91 PRO A CA 1
ATOM 687 C C . PRO A 1 91 ? 0.139 10.825 6.436 1.00 72.25 91 PRO A C 1
ATOM 689 O O . PRO A 1 91 ? -0.042 11.784 7.181 1.00 72.25 91 PRO A O 1
ATOM 692 N N . ASP A 1 92 ? 0.617 10.969 5.196 1.00 77.94 92 ASP A N 1
ATOM 693 C CA . ASP A 1 92 ? 1.101 12.223 4.633 1.00 77.94 92 ASP A CA 1
ATOM 694 C C . ASP A 1 92 ? 0.075 12.822 3.668 1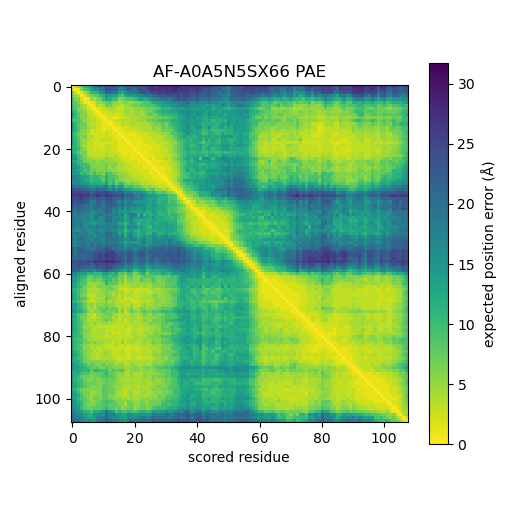.00 77.94 92 ASP A C 1
ATOM 696 O O . ASP A 1 92 ? -0.057 12.328 2.544 1.00 77.94 92 ASP A O 1
ATOM 700 N N . PRO A 1 93 ? -0.575 13.953 3.993 1.00 78.25 93 PRO A N 1
ATOM 701 C CA . PRO A 1 93 ? -1.546 14.577 3.093 1.00 78.25 93 PRO A CA 1
ATOM 702 C C . PRO A 1 93 ? -0.930 14.968 1.739 1.00 78.25 93 PRO A C 1
ATOM 704 O O . PRO A 1 93 ? -1.613 14.955 0.713 1.00 78.25 93 PRO A O 1
ATOM 707 N N . ASN A 1 94 ? 0.373 15.268 1.706 1.00 81.19 94 ASN A N 1
ATOM 708 C CA . ASN A 1 94 ? 1.111 15.512 0.465 1.00 81.19 94 ASN A CA 1
ATOM 709 C C . ASN A 1 94 ? 1.254 14.243 -0.382 1.00 81.19 94 ASN A C 1
ATOM 711 O O . ASN A 1 94 ? 1.075 14.302 -1.600 1.00 81.19 94 ASN A O 1
ATOM 715 N N . LEU A 1 95 ? 1.519 13.093 0.245 1.00 79.56 95 LEU A N 1
ATOM 716 C CA . LEU A 1 95 ? 1.557 11.813 -0.455 1.00 79.56 95 LEU A CA 1
ATOM 717 C C . LEU A 1 95 ? 0.174 11.483 -1.013 1.00 79.56 95 LEU A C 1
ATOM 719 O O . LEU A 1 95 ? 0.060 11.218 -2.203 1.00 79.56 95 LEU A O 1
ATOM 723 N N . CYS A 1 96 ? -0.887 11.608 -0.216 1.00 83.19 96 CYS A N 1
ATOM 724 C CA . CYS A 1 96 ? -2.243 11.279 -0.659 1.00 83.19 96 CYS A CA 1
ATOM 725 C C . CYS A 1 96 ? -2.704 12.174 -1.829 1.00 83.19 96 CYS A C 1
ATOM 727 O O . CYS A 1 96 ? -3.365 11.704 -2.760 1.00 83.19 96 CYS A O 1
ATOM 729 N N . LYS A 1 97 ? -2.316 13.460 -1.831 1.00 84.25 97 LYS A N 1
ATOM 730 C CA . LYS A 1 97 ? -2.519 14.367 -2.977 1.00 84.25 97 LYS A CA 1
ATOM 731 C C . LYS A 1 97 ? -1.731 13.921 -4.206 1.00 84.25 97 LYS A C 1
ATOM 733 O O . LYS A 1 97 ? -2.273 13.926 -5.309 1.00 84.25 97 LYS A O 1
ATOM 738 N N . THR A 1 98 ? -0.475 13.525 -4.019 1.00 84.38 98 THR A N 1
ATOM 739 C CA . THR A 1 98 ? 0.388 13.059 -5.111 1.00 84.38 98 THR A CA 1
ATOM 740 C C . THR A 1 98 ? -0.145 11.758 -5.712 1.00 84.38 98 THR A C 1
ATOM 742 O O . THR A 1 98 ? -0.214 11.657 -6.929 1.00 84.38 98 THR A O 1
ATOM 745 N N . LEU A 1 99 ? -0.629 10.816 -4.896 1.00 84.75 99 LEU A N 1
ATOM 746 C CA . LEU A 1 99 ? -1.283 9.588 -5.361 1.00 84.75 99 LEU A CA 1
ATOM 747 C C . LEU A 1 99 ? -2.536 9.879 -6.176 1.00 84.75 99 LEU A C 1
ATOM 749 O O . LEU A 1 99 ? -2.684 9.348 -7.271 1.00 84.75 99 LEU A O 1
ATOM 753 N N . ASN A 1 100 ? -3.403 10.766 -5.683 1.00 84.06 100 ASN A N 1
ATOM 754 C CA . ASN A 1 100 ? -4.580 11.201 -6.431 1.00 84.06 100 ASN A CA 1
ATOM 755 C C . ASN A 1 100 ? -4.207 11.851 -7.766 1.00 84.06 100 ASN A C 1
ATOM 757 O O . ASN A 1 100 ? -4.913 11.670 -8.754 1.00 84.06 100 ASN A O 1
ATOM 761 N N . LYS A 1 101 ? -3.101 12.600 -7.810 1.00 83.94 101 LYS A N 1
ATOM 762 C CA . LYS A 1 101 ? -2.585 13.180 -9.050 1.00 83.94 101 LYS A CA 1
ATOM 763 C C . LYS A 1 101 ? -2.049 12.094 -9.992 1.00 83.94 101 LYS A C 1
ATOM 765 O O . LYS A 1 101 ? -2.504 12.046 -11.125 1.00 83.94 101 LYS A O 1
ATOM 770 N N . CYS A 1 102 ? -1.177 11.202 -9.506 1.00 81.81 102 CYS A N 1
ATOM 771 C CA . CYS A 1 102 ? -0.632 10.041 -10.231 1.00 81.81 102 CYS A CA 1
ATOM 772 C C . CYS A 1 102 ? -1.761 9.172 -10.831 1.00 81.81 102 CYS A C 1
ATOM 774 O O . CYS A 1 102 ? -1.677 8.753 -11.980 1.00 81.81 102 CYS A O 1
ATOM 776 N N . TYR A 1 103 ? -2.839 8.943 -10.076 1.00 81.88 103 TYR A N 1
ATOM 777 C CA . TYR A 1 103 ? -4.004 8.170 -10.513 1.00 81.88 103 TYR A CA 1
ATOM 778 C C . TYR A 1 103 ? -4.833 8.889 -11.592 1.00 81.88 103 TYR A C 1
ATOM 780 O O . TYR A 1 103 ? -5.238 8.272 -12.573 1.00 81.88 103 TYR A O 1
ATOM 788 N N . LYS A 1 104 ? -5.059 10.204 -11.445 1.00 76.62 104 LYS A N 1
ATOM 789 C CA . LYS A 1 104 ? -5.819 11.006 -12.422 1.00 76.62 104 LYS A CA 1
ATOM 790 C C . LYS A 1 104 ? -5.085 11.206 -13.745 1.00 76.62 104 LYS A C 1
ATOM 792 O O . LYS A 1 104 ? -5.734 11.221 -14.785 1.00 76.62 104 LYS A O 1
ATOM 797 N N . ASP A 1 105 ? -3.765 11.352 -13.707 1.00 68.00 105 ASP A N 1
ATOM 798 C CA . ASP A 1 105 ? -2.929 11.586 -14.893 1.00 68.00 105 ASP A CA 1
ATOM 799 C C . ASP A 1 105 ? -3.010 10.417 -15.893 1.00 68.00 105 ASP A C 1
ATOM 801 O O . ASP A 1 105 ? -3.004 10.625 -17.097 1.00 68.00 105 ASP A O 1
ATOM 805 N N . LYS A 1 106 ? -3.211 9.189 -15.397 1.00 61.41 106 LYS A N 1
ATOM 806 C CA . LYS A 1 106 ? -3.436 7.999 -16.232 1.00 61.41 106 LYS A CA 1
ATOM 807 C C . LYS A 1 106 ? -4.862 7.881 -16.794 1.00 61.41 106 LYS A C 1
ATOM 809 O O . LYS A 1 106 ? -5.081 7.133 -17.741 1.00 61.41 106 LYS A O 1
ATOM 814 N N . SER A 1 107 ? -5.841 8.566 -16.201 1.00 53.00 107 SER A N 1
ATOM 815 C CA . SER A 1 107 ? -7.236 8.547 -16.675 1.00 53.00 107 SER A CA 1
ATOM 816 C C . SER A 1 107 ? -7.527 9.547 -17.807 1.00 53.00 107 SER A C 1
ATOM 818 O O . SER A 1 107 ? -8.693 9.704 -18.168 1.00 53.00 107 SER A O 1
ATOM 820 N N . MET A 1 108 ? -6.495 10.219 -18.339 1.00 45.25 108 MET A N 1
ATOM 821 C CA . MET A 1 108 ? -6.573 11.148 -19.476 1.00 45.25 108 MET A CA 1
ATOM 822 C C . MET A 1 108 ? -5.991 10.552 -20.755 1.00 45.25 108 MET A C 1
ATOM 824 O O . MET A 1 108 ? -5.028 9.760 -20.658 1.00 45.25 108 MET A O 1
#

Secondary structure (DSSP, 8-state):
--S---TT---TTS--HHHHHHHHHHHHHHHHTT--SSHHHHHHHHHHHTT---S------HHHHHHHHHHTT--TT---TTS--GGGG---HHHHHHHHHHHHHTT-

Organism: NCBI:txid96803

InterPro domains:
  IPR036770 Ankyrin repeat-containing domain superfamily [G3DSA:1.25.40.20] (1-108)
  IPR036770 Ankyrin repeat-containing domain superfamily [SSF48403] (3-92)

Nearest PDB structures (foldseek):
  8v0e-assembly2_B  TM=8.487E-01  e=2.145E-08  Homo sapiens
  6urq-assembly2_B  TM=4.729E-01  e=1.158E-03  Homo sapiens
  5jhq-assembly4_D  TM=4.681E-01  e=1.451E-03  Homo sapiens
  2dwz-assembly2_C  TM=4.120E-01  e=1.388E-02  Mus musculus
  4cz2-assembly1_D  TM=3.610E-01  e=1.948E-02  Homo sapiens

pLDDT: mean 70.14, std 14.52, range [38.19, 89.19]